Protein AF-A0A9W9MK79-F1 (afdb_monomer_lite)

Foldseek 3Di:
DVLVVVLVVLVVQLPDVLLDDVCVVPVVCVVPDCVVSVVSVVSVVVSVVSLLVVLLVVLVVQVVCVVVVNHPPDPLSVVVVCCVVVPDDPSRSSCVSSVCVVVVVVVVVVVVVVVVVVCVVCVVVVVVVCCVVVPPVVVVVPD

Secondary structure (DSSP, 8-state):
-HHHHHHHHHHHHHHSTTTS--TTT-GGGGGS-GGGGTTHHHHHHHHHHHHHHHHHHHHHHHHHHHHTT-----HHHHHHHHTTTS---HHHHHHHHHHHHHHHHHHHHHHHHHHHHHHHH-HHHHHHHHHHHS-TTTTTS--

pLDDT: mean 88.37, std 10.6, range [41.38, 97.25]

InterPro domains:
  IPR001128 Cytochrome P450 [PF00067] (22-130)
  IPR036396 Cytochrome P450 superfamily [G3DSA:1.10.630.10] (2-135)
  IPR036396 Cytochrome P450 superfamily [SSF48264] (25-128)
  IPR050364 Cytochrome P450 monooxygenase, fungi [PTHR46300] (2-132)

Sequence (143 aa):
MKNIFYLMDKWSFVQELGATPPVDSFALLHYVPQWLLGNWRNRAVEVGDLMQSLYQTVLDQVKERRQWGVPRDSFMDRILDTLKQTPLSENELRFLGGVLMEEGSDTSSSLILTIIQAITKYPEVQAKYAERVFHPNLLKRES

Radius of gyration: 23.25 Å; chains: 1; bounding box: 43×72×47 Å

Organism: NCBI:txid2972119

Structure (mmCIF, N/CA/C/O backbone):
data_AF-A0A9W9MK79-F1
#
_entry.id   AF-A0A9W9MK79-F1
#
loop_
_atom_site.group_PDB
_atom_site.id
_atom_site.type_symbol
_atom_site.label_atom_id
_atom_site.label_alt_id
_atom_site.label_comp_id
_atom_site.label_asym_id
_atom_site.label_entity_id
_atom_site.label_seq_id
_atom_site.pdbx_PDB_ins_code
_atom_site.Cartn_x
_atom_site.Cartn_y
_atom_site.Cartn_z
_atom_site.occupancy
_atom_site.B_iso_or_equiv
_atom_site.auth_seq_id
_atom_site.auth_comp_id
_atom_site.auth_asym_id
_atom_site.auth_atom_i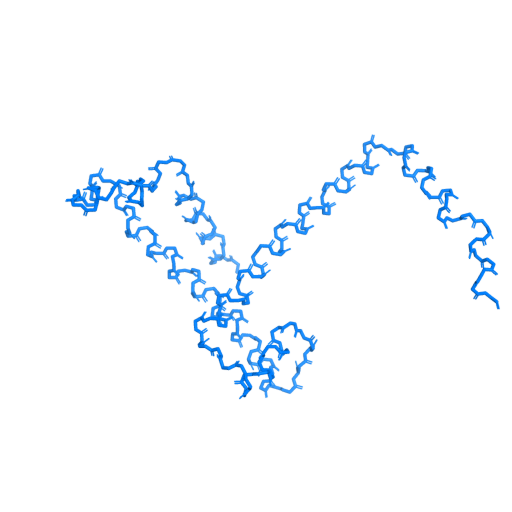d
_atom_site.pdbx_PDB_model_num
ATOM 1 N N . MET A 1 1 ? -13.459 4.901 -11.277 1.00 52.59 1 MET A N 1
ATOM 2 C CA . MET A 1 1 ? -12.211 4.938 -12.077 1.00 52.59 1 MET A CA 1
ATOM 3 C C . MET A 1 1 ? -11.591 6.331 -12.188 1.00 52.59 1 MET A C 1
ATOM 5 O O . MET A 1 1 ? -10.409 6.429 -11.904 1.00 52.59 1 MET A O 1
ATOM 9 N N . LYS A 1 2 ? -12.335 7.410 -12.505 1.00 62.53 2 LYS A N 1
ATOM 10 C CA . LYS A 1 2 ? -11.768 8.783 -12.581 1.00 62.53 2 LYS A CA 1
ATOM 11 C C . LYS A 1 2 ? -10.976 9.215 -11.329 1.00 62.53 2 LYS A C 1
ATOM 13 O O . LYS A 1 2 ? -9.913 9.800 -11.470 1.00 62.53 2 LYS A O 1
ATOM 18 N N . ASN A 1 3 ? -11.444 8.844 -10.132 1.00 74.12 3 ASN A N 1
ATOM 19 C CA . ASN A 1 3 ? -10.773 9.187 -8.870 1.00 74.12 3 ASN A CA 1
ATOM 20 C C . ASN A 1 3 ? -9.410 8.496 -8.677 1.00 74.12 3 ASN A C 1
ATOM 22 O O . ASN A 1 3 ? -8.524 9.093 -8.082 1.00 74.12 3 ASN A O 1
ATOM 26 N N . ILE A 1 4 ? -9.226 7.274 -9.197 1.00 80.62 4 ILE A N 1
ATOM 27 C CA . ILE A 1 4 ? -7.942 6.555 -9.102 1.00 80.62 4 ILE A CA 1
ATOM 28 C C . ILE A 1 4 ? -6.921 7.181 -10.051 1.00 80.62 4 ILE A C 1
ATOM 30 O O . ILE A 1 4 ? -5.800 7.435 -9.642 1.00 80.62 4 ILE A O 1
ATOM 34 N N . PHE A 1 5 ? -7.309 7.494 -11.292 1.00 84.94 5 PHE A N 1
ATOM 35 C CA . PHE A 1 5 ? -6.402 8.159 -12.233 1.00 84.94 5 PHE A CA 1
ATOM 36 C C . PHE A 1 5 ? -5.984 9.553 -11.752 1.00 84.94 5 PHE A C 1
ATOM 38 O O . PHE A 1 5 ? -4.819 9.907 -11.875 1.00 84.94 5 PHE A O 1
ATOM 45 N N . TYR A 1 6 ? -6.907 10.312 -11.151 1.00 88.69 6 TYR A N 1
ATOM 46 C CA . TYR A 1 6 ? -6.577 11.592 -10.520 1.00 88.69 6 TYR A CA 1
ATOM 47 C C . TYR A 1 6 ? -5.605 11.424 -9.344 1.00 88.69 6 TYR A C 1
ATOM 49 O O . TYR A 1 6 ? -4.632 12.166 -9.249 1.00 88.69 6 TYR A O 1
ATOM 57 N N . LEU A 1 7 ? -5.830 10.431 -8.474 1.00 88.44 7 LEU A N 1
ATOM 58 C CA . LEU A 1 7 ? -4.891 10.110 -7.398 1.00 88.44 7 LEU A CA 1
ATOM 59 C C . LEU A 1 7 ? -3.504 9.768 -7.956 1.00 88.44 7 LEU A C 1
ATOM 61 O O . LEU A 1 7 ? -2.520 10.312 -7.473 1.00 88.44 7 LEU A O 1
ATOM 65 N N . MET A 1 8 ? -3.431 8.912 -8.977 1.00 88.06 8 MET A N 1
ATOM 66 C CA . MET A 1 8 ? -2.168 8.473 -9.578 1.00 88.06 8 MET A CA 1
ATOM 67 C C . MET A 1 8 ? -1.383 9.633 -10.195 1.00 88.06 8 MET A C 1
ATOM 69 O O . MET A 1 8 ? -0.177 9.718 -9.996 1.00 88.06 8 MET A O 1
ATOM 73 N N . ASP A 1 9 ? -2.057 10.559 -10.879 1.00 89.62 9 ASP A N 1
ATOM 74 C CA . ASP A 1 9 ? -1.435 11.768 -11.436 1.00 89.62 9 ASP A CA 1
ATOM 75 C C . ASP A 1 9 ? -0.808 12.640 -10.332 1.00 89.62 9 ASP A C 1
ATOM 77 O O . ASP A 1 9 ? 0.364 13.019 -10.385 1.00 89.62 9 ASP A O 1
ATOM 81 N N . LYS A 1 10 ? -1.560 12.876 -9.253 1.00 90.69 10 LYS A N 1
ATOM 82 C CA . LYS A 1 10 ? -1.107 13.684 -8.112 1.00 90.69 10 LYS A CA 1
ATOM 83 C C . LYS A 1 10 ? -0.007 12.986 -7.309 1.00 90.69 10 LYS A C 1
ATOM 85 O O . LYS A 1 10 ? 0.925 13.646 -6.854 1.00 90.69 10 LYS A O 1
ATOM 90 N N . TRP A 1 11 ? -0.103 11.670 -7.146 1.00 88.31 11 TRP A N 1
ATOM 91 C CA . TRP A 1 11 ? 0.898 10.837 -6.482 1.00 88.31 11 TRP A CA 1
ATOM 92 C C . TRP A 1 11 ? 2.209 10.803 -7.262 1.00 88.31 11 TRP A C 1
ATOM 94 O O . TRP A 1 11 ? 3.261 11.049 -6.676 1.00 88.31 11 TRP A O 1
ATOM 104 N N . SER A 1 12 ? 2.140 10.609 -8.583 1.00 89.31 12 SER A N 1
ATOM 105 C CA . SER A 1 12 ? 3.297 10.682 -9.479 1.00 89.31 12 SER A CA 1
ATOM 106 C C . SER A 1 12 ? 4.026 12.010 -9.311 1.00 89.31 12 SER A C 1
ATOM 108 O O . SER A 1 12 ? 5.233 12.026 -9.091 1.00 89.31 12 SER A O 1
ATOM 110 N N . PHE A 1 13 ? 3.287 13.122 -9.312 1.00 87.12 13 PHE A N 1
ATOM 111 C CA . PHE A 1 13 ? 3.870 14.449 -9.138 1.00 87.12 13 PHE A CA 1
ATOM 112 C C . PHE A 1 13 ? 4.580 14.634 -7.786 1.00 87.12 13 PHE A C 1
ATOM 114 O O . PHE A 1 13 ? 5.587 15.329 -7.706 1.00 87.12 13 PHE A O 1
ATOM 121 N N . VAL A 1 14 ? 4.082 14.021 -6.707 1.00 89.06 14 VAL A N 1
ATOM 122 C CA . VAL A 1 14 ? 4.737 14.083 -5.386 1.00 89.06 14 VAL A CA 1
ATOM 123 C C . VAL A 1 14 ? 6.022 13.248 -5.342 1.00 89.06 14 VAL A C 1
ATOM 125 O O . VAL A 1 14 ? 6.939 13.616 -4.611 1.00 89.06 14 VAL A O 1
ATOM 128 N N . GLN A 1 15 ? 6.116 12.171 -6.126 1.00 87.31 15 GLN A N 1
ATOM 129 C CA . GLN A 1 15 ? 7.306 11.314 -6.193 1.00 87.31 15 GLN A CA 1
ATOM 130 C C . GLN A 1 15 ? 8.411 11.834 -7.122 1.00 87.31 15 GLN A C 1
ATOM 132 O O . GLN A 1 15 ? 9.527 11.310 -7.100 1.00 87.31 15 GLN A O 1
ATOM 137 N N . GLU A 1 16 ? 8.135 12.849 -7.942 1.00 88.50 16 GLU A N 1
ATOM 138 C CA . GLU A 1 16 ? 9.147 13.432 -8.819 1.00 88.50 16 GLU A CA 1
ATOM 139 C C . GLU A 1 16 ? 10.344 13.974 -8.025 1.00 88.50 16 GLU A C 1
ATOM 141 O O . GLU A 1 16 ? 10.219 14.575 -6.951 1.00 88.50 16 GLU A O 1
ATOM 146 N N . LEU A 1 17 ? 11.543 13.794 -8.585 1.00 82.75 17 LEU A N 1
ATOM 147 C CA . LEU A 1 17 ? 12.770 14.298 -7.979 1.00 82.75 17 LEU A CA 1
ATOM 148 C C . LEU A 1 17 ? 12.683 15.820 -7.797 1.00 82.75 17 LEU A C 1
ATOM 150 O O . LEU A 1 17 ? 12.524 16.572 -8.755 1.00 82.75 17 LEU A O 1
ATOM 154 N N . GLY A 1 18 ? 12.817 16.273 -6.550 1.00 83.06 18 GLY A N 1
ATOM 155 C CA . GLY A 1 18 ? 12.738 17.690 -6.190 1.00 83.06 18 GLY A CA 1
ATOM 156 C C . GLY A 1 18 ? 11.323 18.214 -5.916 1.00 83.06 18 GLY A C 1
ATOM 157 O O . GLY A 1 18 ? 11.194 19.354 -5.467 1.00 83.06 18 GLY A O 1
ATOM 158 N N . ALA A 1 19 ? 10.269 17.411 -6.105 1.00 84.12 19 ALA A N 1
ATOM 159 C CA . ALA A 1 19 ? 8.900 17.799 -5.753 1.00 84.12 19 ALA A CA 1
ATOM 160 C C . ALA A 1 19 ? 8.677 17.867 -4.233 1.00 84.12 19 ALA A C 1
ATOM 162 O O . ALA A 1 19 ? 7.909 18.711 -3.748 1.00 84.12 19 ALA A O 1
ATOM 163 N N . THR A 1 20 ? 9.377 17.018 -3.480 1.00 87.19 20 THR A N 1
ATOM 164 C CA . THR A 1 20 ? 9.454 17.059 -2.018 1.00 87.19 20 THR A CA 1
ATOM 165 C C . THR A 1 20 ? 10.870 17.434 -1.574 1.00 87.19 20 THR A C 1
ATOM 167 O O . THR A 1 20 ? 11.821 16.717 -1.897 1.00 87.19 20 THR A O 1
ATOM 170 N N . PRO A 1 21 ? 11.047 18.544 -0.837 1.00 88.88 21 PRO A N 1
ATOM 171 C CA . PRO A 1 21 ? 12.344 18.910 -0.281 1.00 88.88 21 PRO A CA 1
ATOM 172 C C . PRO A 1 21 ? 12.820 17.842 0.719 1.00 88.88 21 PRO A C 1
ATOM 174 O O . PRO A 1 21 ? 11.983 17.234 1.387 1.00 88.88 21 PRO A O 1
ATOM 177 N N . PRO A 1 22 ? 14.141 17.638 0.881 1.00 89.56 22 PRO A N 1
ATOM 178 C CA . PRO A 1 22 ? 14.714 16.611 1.757 1.00 89.56 22 PRO A CA 1
ATOM 179 C C . PRO A 1 22 ? 14.640 17.010 3.243 1.00 89.56 22 PRO A C 1
ATOM 181 O O . PRO A 1 22 ? 15.649 17.069 3.944 1.00 89.56 22 PRO A O 1
ATOM 184 N N . VAL A 1 23 ? 13.439 17.326 3.726 1.00 88.31 23 VAL A N 1
ATOM 185 C CA . VAL A 1 23 ? 13.171 17.806 5.090 1.00 88.31 23 VAL A CA 1
ATOM 186 C C . VAL A 1 23 ? 13.548 16.775 6.152 1.00 88.31 23 VAL A C 1
ATOM 188 O O . VAL A 1 23 ? 14.041 17.160 7.208 1.00 88.31 23 VAL A O 1
ATOM 191 N N . ASP A 1 24 ? 13.440 15.483 5.829 1.00 87.75 24 ASP A N 1
ATOM 192 C CA . ASP A 1 24 ? 13.821 14.385 6.726 1.00 87.75 24 ASP A CA 1
ATOM 193 C C . ASP A 1 24 ? 15.339 14.299 6.936 1.00 87.75 24 ASP A C 1
ATOM 195 O O . ASP A 1 24 ? 15.809 13.904 7.999 1.00 87.75 24 ASP A O 1
ATOM 199 N N . SER A 1 25 ? 16.127 14.690 5.928 1.00 92.31 25 SER A N 1
ATOM 200 C CA . SER A 1 25 ? 17.595 14.736 6.020 1.00 92.31 25 SER A CA 1
ATOM 201 C C . SER A 1 25 ? 18.107 16.083 6.535 1.00 92.31 25 SER A C 1
ATOM 203 O O . SER A 1 25 ? 19.165 16.151 7.156 1.00 92.31 25 SER A O 1
ATOM 205 N N . PHE A 1 26 ? 17.362 17.164 6.290 1.00 91.81 26 PHE A N 1
ATOM 206 C CA . PHE A 1 26 ? 17.749 18.530 6.632 1.00 91.81 26 PHE A CA 1
ATOM 207 C C . PHE A 1 26 ? 16.631 19.234 7.401 1.00 91.81 26 PHE A C 1
ATOM 209 O O . PHE A 1 26 ? 15.856 20.009 6.837 1.00 91.81 26 PHE A O 1
ATOM 216 N N . ALA A 1 27 ? 16.609 19.039 8.721 1.00 90.12 27 ALA A N 1
ATOM 217 C CA . ALA A 1 27 ? 15.569 19.581 9.599 1.00 90.12 27 ALA A CA 1
ATOM 218 C C . ALA A 1 27 ? 15.393 21.112 9.500 1.00 90.12 27 ALA A C 1
ATOM 220 O O . ALA A 1 27 ? 14.295 21.628 9.702 1.00 90.12 27 ALA A O 1
ATOM 221 N N . LEU A 1 28 ? 16.449 21.854 9.136 1.00 92.62 28 LEU A N 1
ATOM 222 C CA . LEU A 1 28 ? 16.381 23.308 8.936 1.00 92.62 28 LEU A CA 1
ATOM 223 C C . LEU A 1 28 ? 15.363 23.723 7.860 1.00 92.62 28 LEU A C 1
ATOM 225 O O . LEU A 1 28 ? 14.800 24.815 7.937 1.00 92.62 28 LEU A O 1
ATOM 229 N N . LEU A 1 29 ? 15.081 22.853 6.886 1.00 89.94 29 LEU A N 1
ATOM 230 C CA . LEU A 1 29 ? 14.106 23.117 5.828 1.00 89.94 29 LEU A CA 1
ATOM 231 C C . LEU A 1 29 ? 12.666 23.216 6.355 1.00 89.94 29 LEU A C 1
ATOM 233 O O . LEU A 1 29 ? 11.836 23.837 5.696 1.00 89.94 29 LEU A O 1
ATOM 237 N N . HIS A 1 30 ? 12.365 22.698 7.553 1.00 87.81 30 HIS A N 1
ATOM 238 C CA . HIS A 1 30 ? 11.052 22.880 8.184 1.00 87.81 30 HIS A CA 1
ATOM 239 C C . HIS A 1 30 ? 10.754 24.336 8.565 1.00 87.81 30 HIS A C 1
ATOM 241 O O . HIS A 1 30 ? 9.585 24.705 8.671 1.00 87.81 30 HIS A O 1
ATOM 247 N N . TYR A 1 31 ? 11.785 25.165 8.760 1.00 90.94 31 TYR A N 1
ATOM 248 C CA . TYR A 1 31 ? 11.622 26.586 9.080 1.00 90.94 31 TYR A CA 1
ATOM 249 C C . TYR A 1 31 ? 11.463 27.464 7.836 1.00 90.94 31 TYR A C 1
ATOM 251 O O . TYR A 1 31 ? 11.071 28.626 7.949 1.00 90.94 31 TYR A O 1
ATOM 259 N N . VAL A 1 32 ? 11.759 26.931 6.647 1.00 91.81 32 VAL A N 1
ATOM 260 C CA . VAL A 1 32 ? 11.599 27.666 5.394 1.00 91.81 32 VAL A CA 1
ATOM 261 C C . VAL A 1 32 ? 10.107 27.739 5.051 1.00 91.81 32 VAL A C 1
ATOM 263 O O . VAL A 1 32 ? 9.435 26.704 5.004 1.00 91.81 32 VAL A O 1
ATOM 266 N N . PRO A 1 33 ? 9.560 28.938 4.778 1.00 92.31 33 PRO A N 1
ATOM 267 C CA . PRO A 1 33 ? 8.172 29.083 4.362 1.00 92.31 33 PRO A CA 1
ATOM 268 C C . PRO A 1 33 ? 7.831 28.195 3.159 1.00 92.31 33 PRO A C 1
ATOM 270 O O . PRO A 1 33 ? 8.492 28.254 2.124 1.00 92.31 33 PRO A O 1
ATOM 273 N N . GLN A 1 34 ? 6.761 27.400 3.270 1.00 89.38 34 GLN A N 1
ATOM 274 C CA . GLN A 1 34 ? 6.440 26.356 2.285 1.00 89.38 34 GLN A CA 1
ATOM 275 C C . GLN A 1 34 ? 6.260 26.856 0.843 1.00 89.38 34 GLN A C 1
ATOM 277 O O . GLN A 1 34 ? 6.509 26.097 -0.091 1.00 89.38 34 GLN A O 1
ATOM 282 N N . TRP A 1 35 ? 5.875 28.120 0.642 1.00 90.19 35 TRP A N 1
ATOM 283 C CA . TRP A 1 35 ? 5.689 28.708 -0.687 1.00 90.19 35 TRP A CA 1
ATOM 284 C C . TRP A 1 35 ? 7.004 28.824 -1.474 1.00 90.19 35 TRP A C 1
ATOM 286 O O . TRP A 1 35 ? 6.980 28.737 -2.698 1.00 90.19 35 TRP A O 1
ATOM 296 N N . LEU A 1 36 ? 8.148 28.929 -0.785 1.00 90.62 36 LEU A N 1
ATOM 297 C CA . LEU A 1 36 ? 9.484 28.879 -1.395 1.00 90.62 36 LEU A CA 1
ATOM 298 C C . LEU A 1 36 ? 9.887 27.460 -1.814 1.00 90.62 36 LEU A C 1
ATOM 300 O O . LEU A 1 36 ? 10.751 27.287 -2.666 1.00 90.62 36 LEU A O 1
ATOM 304 N N . LEU A 1 37 ? 9.253 26.448 -1.225 1.00 90.44 37 LEU A N 1
ATOM 305 C CA . LEU A 1 37 ? 9.491 25.027 -1.483 1.00 90.44 37 LEU A CA 1
ATOM 306 C C . LEU A 1 37 ? 8.338 24.408 -2.288 1.00 90.44 37 LEU A C 1
ATOM 308 O O . LEU A 1 37 ? 8.016 23.228 -2.146 1.00 90.44 37 LEU A O 1
ATOM 312 N N . GLY A 1 38 ? 7.650 25.230 -3.084 1.00 87.88 38 GLY A N 1
ATOM 313 C CA . GLY A 1 38 ? 6.582 24.786 -3.974 1.00 87.88 38 GLY A CA 1
ATOM 314 C C . GLY A 1 38 ? 5.334 24.248 -3.269 1.00 87.88 38 GLY A C 1
ATOM 315 O O . GLY A 1 38 ? 4.587 23.501 -3.884 1.00 87.88 38 GLY A O 1
ATOM 316 N N . ASN A 1 39 ? 5.076 24.596 -2.005 1.00 91.50 39 ASN A N 1
ATOM 317 C CA . ASN A 1 39 ? 3.930 24.105 -1.222 1.00 91.50 39 ASN A CA 1
ATOM 318 C C . ASN A 1 39 ? 3.866 22.568 -1.117 1.00 91.50 39 ASN A C 1
ATOM 320 O O . ASN A 1 39 ? 2.782 21.979 -1.126 1.00 91.50 39 ASN A O 1
ATOM 324 N N . TRP A 1 40 ? 5.029 21.916 -1.002 1.00 90.38 40 TRP A N 1
ATOM 325 C CA . TRP A 1 40 ? 5.158 20.456 -0.914 1.00 90.38 40 TRP A CA 1
ATOM 326 C C . TRP A 1 40 ? 4.244 19.825 0.146 1.00 90.38 40 TRP A C 1
ATOM 328 O O . TRP A 1 40 ? 3.653 18.778 -0.102 1.00 90.38 40 TRP A O 1
ATOM 338 N N . ARG A 1 41 ? 4.077 20.485 1.301 1.00 90.81 41 ARG A N 1
ATOM 339 C CA . ARG A 1 41 ? 3.271 19.969 2.411 1.00 90.81 41 ARG A CA 1
ATOM 340 C C . ARG A 1 41 ? 1.796 19.875 2.039 1.00 90.81 41 ARG A C 1
ATOM 342 O O . ARG A 1 41 ? 1.182 18.848 2.297 1.00 90.81 41 ARG A O 1
ATOM 349 N N . ASN A 1 42 ? 1.242 20.910 1.405 1.00 92.38 42 ASN A N 1
ATOM 350 C CA . ASN A 1 42 ? -0.152 20.900 0.957 1.00 92.38 42 ASN A CA 1
ATOM 351 C C . ASN A 1 42 ? -0.399 19.773 -0.052 1.00 92.38 42 ASN A C 1
ATOM 353 O O . ASN A 1 42 ? -1.410 19.087 0.041 1.00 92.38 42 ASN A O 1
ATOM 357 N N . ARG A 1 43 ? 0.546 19.548 -0.974 1.00 91.38 43 ARG A N 1
ATOM 358 C CA . ARG A 1 43 ? 0.460 18.445 -1.942 1.00 91.38 43 ARG A CA 1
ATOM 359 C C . ARG A 1 43 ? 0.524 17.079 -1.265 1.00 91.38 43 ARG A C 1
ATOM 361 O O . ARG A 1 43 ? -0.281 16.215 -1.585 1.00 91.38 43 ARG A O 1
ATOM 368 N N . ALA A 1 44 ? 1.443 16.899 -0.317 1.00 91.56 44 ALA A N 1
ATOM 369 C CA . ALA A 1 44 ? 1.569 15.655 0.436 1.00 91.56 44 ALA A CA 1
ATOM 370 C C . ALA A 1 44 ? 0.291 15.338 1.234 1.00 91.56 44 ALA A C 1
ATOM 372 O O . ALA A 1 44 ? -0.171 14.201 1.220 1.00 91.56 44 ALA A O 1
ATOM 373 N N . VAL A 1 45 ? -0.310 16.348 1.877 1.00 93.19 45 VAL A N 1
ATOM 374 C CA . VAL A 1 45 ? -1.590 16.199 2.590 1.00 93.19 45 VAL A CA 1
ATOM 375 C C . VAL A 1 45 ? -2.723 15.860 1.622 1.00 93.19 45 VAL A C 1
ATOM 377 O O . VAL A 1 45 ? -3.4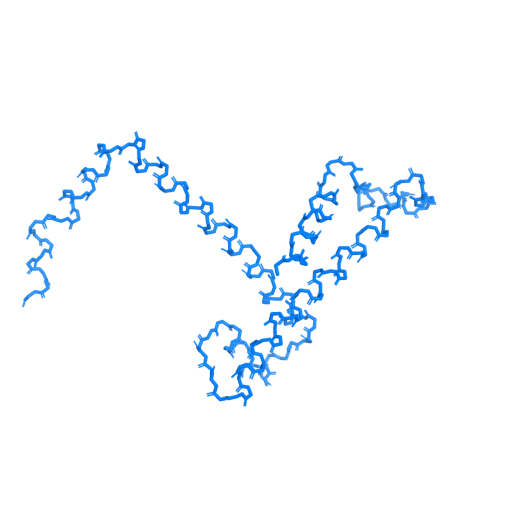42 14.900 1.864 1.00 93.19 45 VAL A O 1
ATOM 380 N N . GLU A 1 46 ? -2.839 16.577 0.498 1.00 93.25 46 GLU A N 1
ATOM 381 C CA . GLU A 1 46 ? -3.868 16.308 -0.515 1.00 93.25 46 GLU A CA 1
ATOM 382 C C . GLU A 1 46 ? -3.798 14.860 -1.017 1.00 93.25 46 GLU A C 1
ATOM 384 O O . GLU A 1 46 ? -4.819 14.176 -1.081 1.00 93.25 46 GLU A O 1
ATOM 389 N N . VAL A 1 47 ? -2.599 14.366 -1.343 1.00 92.94 47 VAL A N 1
ATOM 390 C CA . VAL A 1 47 ? -2.450 12.978 -1.792 1.00 92.94 47 VAL A CA 1
ATOM 391 C C . VAL A 1 47 ? -2.747 11.991 -0.664 1.00 92.94 47 VAL A C 1
ATOM 393 O O . VAL A 1 47 ? -3.447 11.006 -0.895 1.00 92.94 47 VAL A O 1
ATOM 396 N N . GLY A 1 48 ? -2.310 12.276 0.564 1.00 91.81 48 GLY A N 1
ATOM 397 C CA . GLY A 1 48 ? -2.644 11.459 1.732 1.00 91.81 48 GLY A CA 1
ATOM 398 C C . GLY A 1 48 ? -4.153 11.335 1.969 1.00 91.81 48 GLY A C 1
ATOM 399 O O . GLY A 1 48 ? -4.639 10.248 2.288 1.00 91.81 48 GLY A O 1
ATOM 400 N N . ASP A 1 49 ? -4.913 12.412 1.773 1.00 92.94 49 ASP A N 1
ATOM 401 C CA . ASP A 1 49 ? -6.374 12.410 1.903 1.00 92.94 49 ASP A CA 1
ATOM 402 C C . ASP A 1 49 ? -7.043 11.602 0.780 1.00 92.94 49 ASP A C 1
ATOM 404 O O . ASP A 1 49 ? -7.964 10.815 1.027 1.00 92.94 49 ASP A O 1
ATOM 408 N N . LEU A 1 50 ? -6.550 11.737 -0.456 1.00 91.75 50 LEU A N 1
ATOM 409 C CA . LEU A 1 50 ? -7.023 10.955 -1.601 1.00 91.75 50 LEU A CA 1
ATOM 410 C C . LEU A 1 50 ? -6.763 9.451 -1.410 1.00 91.75 50 LEU A C 1
ATOM 412 O O . LEU A 1 50 ? -7.665 8.647 -1.661 1.00 91.75 50 LEU A O 1
ATOM 416 N N . MET A 1 51 ? -5.574 9.067 -0.931 1.00 91.25 51 MET A N 1
ATOM 417 C CA . MET A 1 51 ? -5.227 7.670 -0.636 1.00 91.25 51 MET A CA 1
ATOM 418 C C . MET A 1 51 ? -6.120 7.096 0.463 1.00 91.25 51 MET A C 1
ATOM 420 O O . MET A 1 51 ? -6.715 6.035 0.284 1.00 91.25 51 MET A O 1
ATOM 424 N N . GLN A 1 52 ? -6.292 7.816 1.576 1.00 92.12 52 GLN A N 1
ATOM 425 C CA . GLN A 1 52 ? -7.166 7.380 2.669 1.00 92.12 52 GLN A CA 1
ATOM 426 C C . GLN A 1 52 ? -8.616 7.186 2.211 1.00 92.12 52 GLN A C 1
ATOM 428 O O . GLN A 1 52 ? -9.251 6.201 2.587 1.00 92.12 52 GLN A O 1
ATOM 433 N N . SER A 1 53 ? -9.132 8.090 1.375 1.00 92.12 53 SER A N 1
ATOM 434 C CA . SER A 1 53 ? -10.476 7.990 0.797 1.00 92.12 53 SER A CA 1
ATOM 435 C C . SER A 1 53 ? -10.630 6.759 -0.105 1.00 92.12 53 SER A C 1
ATOM 437 O O . SER A 1 53 ? -11.617 6.019 -0.008 1.00 92.12 53 SER A O 1
ATOM 439 N N . LEU A 1 54 ? -9.624 6.482 -0.942 1.00 90.94 54 LEU A N 1
ATOM 440 C CA . LEU A 1 54 ? -9.598 5.287 -1.782 1.00 90.94 54 LEU A CA 1
ATOM 441 C C . LEU A 1 54 ? -9.578 4.011 -0.932 1.00 90.94 54 LEU A C 1
ATOM 443 O O . LEU A 1 54 ? -10.399 3.117 -1.140 1.00 90.94 54 LEU A O 1
ATOM 447 N N . TYR A 1 55 ? -8.678 3.936 0.045 1.00 93.50 55 TYR A N 1
ATOM 448 C CA . TYR A 1 55 ? -8.531 2.773 0.918 1.00 93.50 55 TYR A CA 1
ATOM 449 C C . TYR A 1 55 ? -9.782 2.519 1.753 1.00 93.50 55 TYR A C 1
ATOM 451 O O . TYR A 1 55 ? -10.207 1.373 1.900 1.00 93.50 55 TYR A O 1
ATOM 459 N N . GLN A 1 56 ? -10.417 3.586 2.239 1.00 94.69 56 GLN A N 1
ATOM 460 C CA . GLN A 1 56 ? -11.698 3.489 2.924 1.00 94.69 56 GLN A CA 1
ATOM 461 C C . GLN A 1 56 ? -12.773 2.902 2.012 1.00 94.69 56 GLN A C 1
ATOM 463 O O . GLN A 1 56 ? -13.457 1.966 2.411 1.00 94.69 56 GLN A O 1
ATOM 468 N N . THR A 1 57 ? -12.874 3.382 0.772 1.00 92.19 57 THR A N 1
ATOM 469 C CA . THR A 1 57 ? -13.853 2.870 -0.199 1.00 92.19 57 THR A CA 1
ATOM 470 C C . THR A 1 57 ? -13.694 1.361 -0.423 1.00 92.19 57 THR A C 1
ATOM 472 O O . THR A 1 57 ? -14.683 0.633 -0.487 1.00 92.19 57 THR A O 1
ATOM 475 N N . VAL A 1 58 ? -12.456 0.868 -0.524 1.00 91.31 58 VAL A N 1
ATOM 476 C CA . VAL A 1 58 ? -12.171 -0.563 -0.727 1.00 91.31 58 VAL A CA 1
ATOM 477 C C . VAL A 1 58 ? -12.497 -1.384 0.523 1.00 91.31 58 VAL A C 1
ATOM 479 O O . VAL A 1 58 ? -13.113 -2.448 0.422 1.00 91.31 58 VAL A O 1
ATOM 482 N N . LEU A 1 59 ? -12.127 -0.895 1.709 1.00 95.31 59 LEU A N 1
ATOM 483 C CA . LEU A 1 59 ? -12.453 -1.554 2.973 1.00 95.31 59 LEU A CA 1
ATOM 484 C C . LEU A 1 59 ? -13.969 -1.620 3.201 1.00 95.31 59 LEU A C 1
ATOM 486 O O . LEU A 1 59 ? -14.481 -2.654 3.634 1.00 95.31 59 LEU A O 1
ATOM 490 N N . ASP A 1 60 ? -14.692 -0.550 2.878 1.00 95.69 60 ASP A N 1
ATOM 491 C CA . ASP A 1 60 ? -16.144 -0.484 3.018 1.00 95.69 60 ASP A CA 1
ATOM 492 C C . ASP A 1 60 ? -16.845 -1.480 2.103 1.00 95.69 60 ASP A C 1
ATOM 494 O O . ASP A 1 60 ? -17.743 -2.176 2.563 1.00 95.69 60 ASP A O 1
ATOM 498 N N . GLN A 1 61 ? -16.378 -1.663 0.865 1.00 93.44 61 GLN A N 1
ATOM 499 C CA . GLN A 1 61 ? -16.904 -2.710 -0.019 1.00 93.44 61 GLN A CA 1
ATOM 500 C C . GLN A 1 61 ? -16.742 -4.112 0.580 1.00 93.44 61 GLN A C 1
ATOM 502 O O . GLN A 1 61 ? -17.618 -4.965 0.426 1.00 93.44 61 GLN A O 1
ATOM 507 N N . VAL A 1 62 ? -15.630 -4.377 1.275 1.00 95.19 62 VAL A N 1
ATOM 508 C CA . VAL A 1 62 ? -15.434 -5.643 1.993 1.00 95.19 62 VAL A CA 1
ATOM 509 C C . VAL A 1 62 ? -16.411 -5.750 3.162 1.00 95.19 62 VAL A C 1
ATOM 511 O O . VAL A 1 62 ? -17.093 -6.767 3.282 1.00 95.19 62 VAL A O 1
ATOM 514 N N . LYS A 1 63 ? -16.517 -4.714 4.002 1.00 95.12 63 LYS A N 1
ATOM 515 C CA . LYS A 1 63 ? -17.429 -4.692 5.156 1.00 95.12 63 LYS A CA 1
ATOM 516 C C . LYS A 1 63 ? -18.890 -4.854 4.728 1.00 95.12 63 LYS A C 1
ATOM 518 O O . LYS A 1 63 ? -19.582 -5.703 5.282 1.00 95.12 63 LYS A O 1
ATOM 523 N N . GLU A 1 64 ? -19.334 -4.100 3.728 1.00 96.19 64 GLU A N 1
ATOM 524 C CA . GLU A 1 64 ? -20.681 -4.162 3.160 1.00 96.19 64 GLU A CA 1
ATOM 525 C C . GLU A 1 64 ? -20.963 -5.565 2.627 1.00 96.19 64 GLU A C 1
ATOM 527 O O . GLU A 1 64 ? -21.888 -6.229 3.086 1.00 96.19 64 GLU A O 1
ATOM 532 N N . ARG A 1 65 ? -20.102 -6.099 1.757 1.00 95.12 65 ARG A N 1
ATOM 533 C CA . ARG A 1 65 ? -20.252 -7.465 1.238 1.00 95.12 65 ARG A CA 1
ATOM 534 C C . ARG A 1 65 ? -20.397 -8.510 2.356 1.00 95.12 65 ARG A C 1
ATOM 536 O O . ARG A 1 65 ? -21.180 -9.451 2.219 1.00 95.12 65 ARG A O 1
ATOM 543 N N . ARG A 1 66 ? -19.657 -8.365 3.461 1.00 95.12 66 ARG A N 1
ATOM 544 C CA . ARG A 1 66 ? -19.771 -9.257 4.629 1.00 95.12 66 ARG A CA 1
ATOM 545 C C . ARG A 1 66 ? -21.092 -9.082 5.375 1.00 95.12 66 ARG A C 1
ATOM 547 O O . ARG A 1 66 ? -21.679 -10.084 5.768 1.00 95.12 66 ARG A O 1
ATOM 554 N N . GLN A 1 67 ? -21.575 -7.850 5.543 1.00 94.94 67 GLN A N 1
ATOM 555 C CA . GLN A 1 67 ? -22.878 -7.571 6.164 1.00 94.94 67 GLN A CA 1
ATOM 556 C C . GLN A 1 67 ? -24.034 -8.220 5.395 1.00 94.94 67 GLN A C 1
ATOM 558 O O . GLN A 1 67 ? -24.997 -8.675 6.003 1.00 94.94 67 GLN A O 1
ATOM 563 N N . TRP A 1 68 ? -23.908 -8.336 4.073 1.00 95.12 68 TRP A N 1
ATOM 564 C CA . TRP A 1 68 ? -24.877 -9.017 3.211 1.00 95.12 68 TRP A CA 1
ATOM 565 C C . TRP A 1 68 ? -24.763 -10.553 3.252 1.00 95.12 68 TRP A C 1
ATOM 567 O O . TRP A 1 68 ? -25.456 -11.244 2.510 1.00 95.12 68 TRP A O 1
ATOM 577 N N . GLY A 1 69 ? -23.889 -11.109 4.099 1.00 92.75 69 GLY A N 1
ATOM 578 C CA . GLY A 1 69 ? -23.716 -12.553 4.252 1.00 92.75 69 GLY A CA 1
ATOM 579 C C . GLY A 1 69 ? -22.915 -13.216 3.130 1.00 92.75 69 GLY A C 1
ATOM 580 O O . GLY A 1 69 ? -23.034 -14.424 2.944 1.00 92.75 69 GLY A O 1
ATOM 581 N N . VAL A 1 70 ? -22.089 -12.460 2.390 1.00 92.00 70 VAL A N 1
ATOM 582 C CA . VAL A 1 70 ? -21.280 -12.976 1.265 1.00 92.00 70 VAL A CA 1
ATOM 583 C C . VAL A 1 70 ? -19.766 -12.891 1.557 1.00 92.00 70 VAL A C 1
ATOM 585 O O . VAL A 1 70 ? -19.020 -12.216 0.833 1.00 92.00 70 VAL A O 1
ATOM 588 N N . PRO A 1 71 ? -19.243 -13.539 2.618 1.00 87.38 71 PRO A N 1
ATOM 589 C CA . PRO A 1 71 ? -17.798 -13.643 2.810 1.00 87.38 71 PRO A CA 1
ATOM 590 C C . PRO A 1 71 ? -17.172 -14.435 1.648 1.00 87.38 71 PRO A C 1
ATOM 592 O O . PRO A 1 71 ? -17.779 -15.361 1.116 1.00 87.38 71 PRO A O 1
ATOM 595 N N . ARG A 1 72 ? -15.962 -14.058 1.223 1.00 91.88 72 ARG A N 1
ATOM 596 C CA . ARG A 1 72 ? -15.254 -14.666 0.081 1.00 91.88 72 ARG A CA 1
ATOM 597 C C . ARG A 1 72 ? -13.960 -15.354 0.505 1.00 91.88 72 ARG A C 1
ATOM 599 O O . ARG A 1 72 ? -13.139 -15.670 -0.346 1.00 91.88 72 ARG A O 1
ATOM 606 N N . ASP A 1 73 ? -13.764 -15.527 1.811 1.00 93.56 73 ASP A N 1
ATOM 607 C CA . ASP A 1 73 ? -12.519 -16.033 2.394 1.00 93.56 73 ASP A CA 1
ATOM 608 C C . ASP A 1 73 ? -11.271 -15.265 1.895 1.00 93.56 73 ASP A C 1
ATOM 610 O O . ASP A 1 73 ? -10.174 -15.805 1.719 1.00 93.56 73 ASP A O 1
ATOM 614 N N . SER A 1 74 ? -11.454 -13.968 1.620 1.00 94.25 74 SER A N 1
ATOM 615 C CA . SER A 1 74 ? -10.375 -13.079 1.191 1.00 94.25 74 SER A CA 1
ATOM 616 C C . SER A 1 74 ? -9.426 -12.764 2.348 1.00 94.25 74 SER A C 1
ATOM 618 O O . SER A 1 74 ? -9.780 -12.923 3.515 1.00 94.25 74 SER A O 1
ATOM 620 N N . PHE A 1 75 ? -8.228 -12.263 2.034 1.00 94.19 75 PHE A N 1
ATOM 621 C CA . PHE A 1 75 ? -7.271 -11.810 3.049 1.00 94.19 75 PHE A CA 1
ATOM 622 C C . PHE A 1 75 ? -7.923 -10.864 4.071 1.00 94.19 75 PHE A C 1
ATOM 624 O O . PHE A 1 75 ? -7.847 -11.104 5.273 1.00 94.19 75 PHE A O 1
ATOM 631 N N . MET A 1 76 ? -8.653 -9.851 3.590 1.00 95.62 76 MET A N 1
ATOM 632 C CA . MET A 1 76 ? -9.343 -8.907 4.468 1.00 95.62 76 MET A CA 1
ATOM 633 C C . MET A 1 76 ? -10.500 -9.543 5.244 1.00 95.62 76 MET A C 1
ATOM 635 O O . MET A 1 76 ? -10.724 -9.148 6.383 1.00 95.62 76 MET A O 1
ATOM 639 N N . ASP A 1 77 ? -11.212 -10.536 4.692 1.00 95.62 77 ASP A N 1
ATOM 640 C CA . ASP A 1 77 ? -12.230 -11.263 5.468 1.00 95.62 77 ASP A CA 1
ATOM 641 C C . ASP A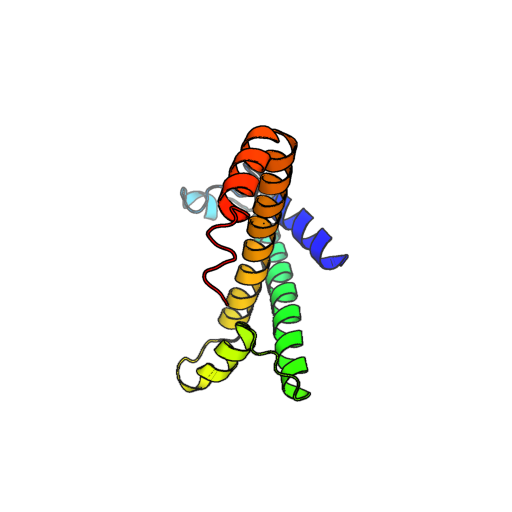 1 77 ? -11.583 -11.941 6.690 1.00 95.62 77 ASP A C 1
ATOM 643 O O . ASP A 1 77 ? -12.063 -11.754 7.807 1.00 95.62 77 ASP A O 1
ATOM 647 N N . ARG A 1 78 ? -10.444 -12.625 6.493 1.00 95.12 78 ARG A N 1
ATOM 648 C CA . ARG A 1 78 ? -9.702 -13.296 7.574 1.00 95.12 78 ARG A CA 1
ATOM 649 C C . ARG A 1 78 ? -9.179 -12.310 8.617 1.00 95.12 78 ARG A C 1
ATOM 651 O O . ARG A 1 78 ? -9.307 -12.572 9.806 1.00 95.12 78 ARG A O 1
ATOM 658 N N . ILE A 1 79 ? -8.624 -11.170 8.196 1.00 95.69 79 ILE A N 1
ATOM 659 C CA . ILE A 1 79 ? -8.169 -10.119 9.125 1.00 95.69 79 ILE A CA 1
ATOM 660 C C . ILE A 1 79 ? -9.336 -9.576 9.954 1.00 95.69 79 ILE A C 1
ATOM 662 O O . ILE A 1 79 ? -9.211 -9.376 11.158 1.00 95.69 79 ILE A O 1
ATOM 666 N N . LEU A 1 80 ? -10.497 -9.353 9.336 1.00 95.38 80 LEU A N 1
ATOM 667 C CA . LEU A 1 80 ? -11.659 -8.858 10.066 1.00 95.38 80 LEU A CA 1
ATOM 668 C C . LEU A 1 80 ? -12.215 -9.891 11.066 1.00 95.38 80 LEU A C 1
ATOM 670 O O . LEU A 1 80 ? -12.856 -9.495 12.040 1.00 95.38 80 LEU A O 1
ATOM 674 N N . ASP A 1 81 ? -11.972 -11.187 10.855 1.00 94.62 81 ASP A N 1
ATOM 675 C CA . ASP A 1 81 ? -12.331 -12.251 11.801 1.00 94.62 81 ASP A CA 1
ATOM 676 C C . ASP A 1 81 ? -11.408 -12.307 13.027 1.00 94.62 81 ASP A C 1
ATOM 678 O O . ASP A 1 81 ? -11.854 -12.704 14.107 1.00 94.62 81 ASP A O 1
ATOM 68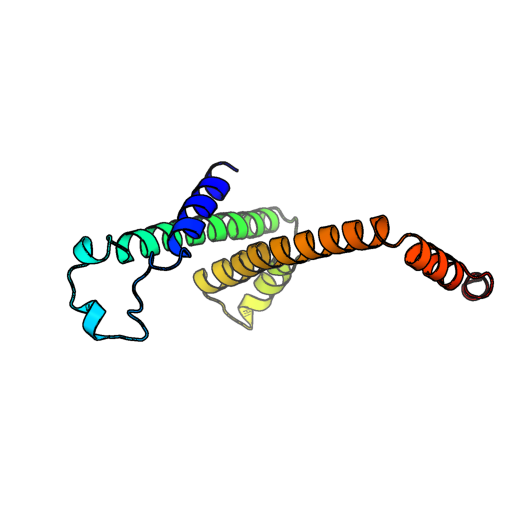2 N N . THR A 1 82 ? -10.153 -11.859 12.905 1.00 95.19 82 THR A N 1
ATOM 683 C CA . THR A 1 82 ? -9.179 -11.861 14.011 1.00 95.19 82 THR A CA 1
ATOM 684 C C . THR A 1 82 ? -9.225 -10.611 14.887 1.00 95.19 82 THR A C 1
ATOM 686 O O . THR A 1 82 ? -8.547 -10.566 15.913 1.00 95.19 82 THR A O 1
ATOM 689 N N . LEU A 1 83 ? -10.054 -9.611 14.559 1.00 94.38 83 LEU A N 1
ATOM 690 C CA . LEU A 1 83 ? -10.103 -8.331 15.285 1.00 94.38 83 LEU A CA 1
ATOM 691 C C . LEU A 1 83 ? -10.412 -8.455 16.783 1.00 94.38 83 LEU A C 1
ATOM 693 O O . LEU A 1 83 ? -10.071 -7.560 17.552 1.00 94.38 83 LEU A O 1
ATOM 697 N N . LYS A 1 84 ? -11.038 -9.556 17.217 1.00 92.19 84 LYS A N 1
ATOM 698 C CA . LYS A 1 84 ? -11.273 -9.826 18.645 1.00 92.19 84 LYS A CA 1
ATOM 699 C C . LYS A 1 84 ? -9.988 -10.172 19.400 1.00 92.19 84 LYS A C 1
ATOM 701 O O . LYS A 1 84 ? -9.898 -9.874 20.585 1.00 92.19 84 LYS A O 1
ATOM 706 N N . GLN A 1 85 ? -9.033 -10.831 18.746 1.00 94.75 85 GLN A N 1
ATOM 707 C CA . GLN A 1 85 ? -7.757 -11.239 19.341 1.00 94.75 85 GLN A CA 1
ATOM 708 C C . GLN A 1 85 ? -6.637 -10.244 19.029 1.00 94.75 85 GLN A C 1
ATOM 710 O O . GLN A 1 85 ? -5.763 -10.015 19.861 1.00 94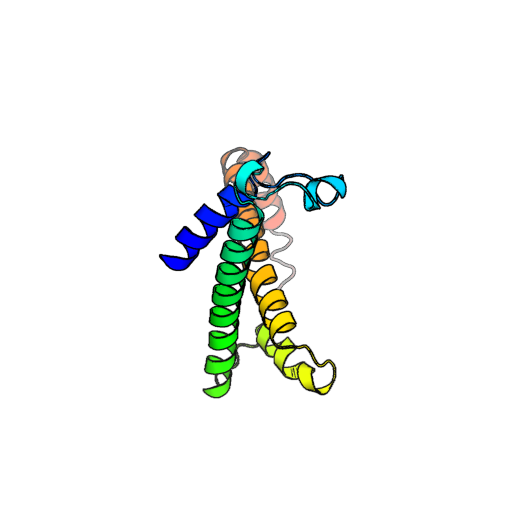.75 85 GLN A O 1
ATOM 715 N N . THR A 1 86 ? -6.666 -9.649 17.839 1.00 92.81 86 THR A N 1
ATOM 716 C CA . THR A 1 86 ? -5.672 -8.693 17.353 1.00 92.81 86 THR A CA 1
ATOM 717 C C . THR A 1 86 ? -6.400 -7.438 16.882 1.00 92.81 86 THR A C 1
ATOM 719 O O . THR A 1 86 ? -6.718 -7.315 15.699 1.00 92.81 86 THR A O 1
ATOM 722 N N . PRO A 1 87 ? -6.737 -6.525 17.808 1.00 93.06 87 PRO A N 1
ATOM 723 C CA . PRO A 1 87 ? -7.451 -5.312 17.457 1.00 93.06 87 PRO A CA 1
ATOM 724 C C . PRO A 1 87 ? -6.559 -4.419 16.594 1.00 93.06 87 PRO A C 1
ATOM 726 O O . PRO A 1 87 ? -5.453 -4.062 16.992 1.00 93.06 87 PRO A O 1
ATOM 729 N N . LEU A 1 88 ? -7.071 -4.054 15.424 1.00 95.25 88 LEU A N 1
ATOM 730 C CA . LEU A 1 88 ? -6.497 -3.038 14.551 1.00 95.25 88 LEU A CA 1
ATOM 731 C C . LEU A 1 88 ? -7.440 -1.840 14.519 1.00 95.25 88 LEU A C 1
ATOM 733 O O . LEU A 1 88 ? -8.665 -1.997 14.467 1.00 95.25 88 LEU A O 1
ATOM 737 N N . SER A 1 89 ? -6.872 -0.640 14.539 1.00 95.56 89 SER A N 1
ATOM 738 C CA . SER A 1 89 ? -7.618 0.584 14.286 1.00 95.56 89 SER A CA 1
ATOM 739 C C . SER A 1 89 ? -8.151 0.608 12.855 1.00 95.56 89 SER A C 1
ATOM 741 O O . SER A 1 89 ? -7.666 -0.075 11.951 1.00 95.56 89 SER A O 1
ATOM 743 N N . GLU A 1 90 ? -9.157 1.444 12.621 1.00 93.81 90 GLU A N 1
ATOM 744 C CA . GLU A 1 90 ? -9.734 1.574 11.288 1.00 93.81 90 GLU A CA 1
ATOM 745 C C . GLU A 1 90 ? -8.727 2.119 10.264 1.00 93.81 90 GLU A C 1
ATOM 747 O O . GLU A 1 90 ? -8.713 1.665 9.122 1.00 93.81 90 GLU A O 1
ATOM 752 N N . ASN A 1 91 ? -7.823 3.011 10.682 1.00 93.50 91 ASN A N 1
ATOM 753 C CA . ASN A 1 91 ? -6.744 3.491 9.820 1.00 93.50 91 ASN A CA 1
ATOM 754 C C . ASN A 1 91 ? -5.750 2.379 9.469 1.00 93.50 91 ASN A C 1
ATOM 756 O O . ASN A 1 91 ? -5.388 2.252 8.303 1.00 93.50 91 ASN A O 1
ATOM 760 N N . GLU A 1 92 ? -5.356 1.537 10.425 1.00 95.19 92 GLU A N 1
ATOM 761 C CA . GLU A 1 92 ? -4.479 0.392 10.143 1.00 95.19 92 GLU A CA 1
ATOM 762 C C . GLU A 1 92 ? -5.135 -0.593 9.172 1.00 95.19 92 GLU A C 1
ATOM 764 O O . GLU A 1 92 ? -4.482 -1.055 8.243 1.00 95.19 92 GLU A O 1
ATOM 769 N N . LEU A 1 93 ? -6.437 -0.860 9.317 1.00 96.12 93 LEU A N 1
ATOM 770 C CA . LEU A 1 93 ? -7.182 -1.717 8.389 1.00 96.12 93 LEU A CA 1
ATOM 771 C C . LEU A 1 93 ? -7.245 -1.141 6.971 1.00 96.12 93 LEU A C 1
ATOM 773 O O . LEU A 1 93 ? -7.064 -1.883 6.003 1.00 96.12 93 LEU A O 1
ATOM 777 N N . ARG A 1 94 ? -7.497 0.169 6.846 1.00 94.62 94 ARG A N 1
ATOM 778 C CA . ARG A 1 94 ? -7.488 0.880 5.558 1.00 94.62 94 ARG A CA 1
ATOM 779 C C . ARG A 1 94 ? -6.127 0.749 4.891 1.00 94.62 94 ARG A C 1
ATOM 781 O O . ARG A 1 94 ? -6.058 0.319 3.746 1.00 94.62 94 ARG A O 1
ATOM 788 N N . PHE A 1 95 ? -5.059 1.087 5.610 1.00 93.56 95 PHE A N 1
ATOM 789 C CA . PHE A 1 95 ? -3.700 1.035 5.077 1.00 93.56 95 PHE A CA 1
ATOM 790 C C . PHE A 1 95 ? -3.277 -0.389 4.722 1.00 93.56 95 PHE A C 1
ATOM 792 O O . PHE A 1 95 ? -2.757 -0.602 3.633 1.00 93.56 95 PHE A O 1
ATOM 799 N N . LEU A 1 96 ? -3.555 -1.371 5.581 1.00 94.62 96 LEU A N 1
ATOM 800 C CA . LEU A 1 96 ? -3.205 -2.768 5.338 1.00 94.62 96 LEU A CA 1
ATOM 801 C C . LEU A 1 96 ? -3.843 -3.300 4.049 1.00 94.62 96 LEU A C 1
ATOM 803 O O . LEU A 1 96 ? -3.156 -3.883 3.214 1.00 94.62 96 LEU A O 1
ATOM 807 N N . GLY A 1 97 ? -5.152 -3.098 3.876 1.00 93.38 97 GLY A N 1
ATOM 808 C CA . GLY A 1 97 ? -5.856 -3.543 2.673 1.00 93.38 97 GLY A CA 1
ATOM 809 C C . GLY A 1 97 ? -5.489 -2.726 1.433 1.00 93.38 97 GLY A C 1
ATOM 810 O O . GLY A 1 97 ? -5.330 -3.287 0.351 1.00 93.38 97 GLY A O 1
ATOM 811 N N . GLY A 1 98 ? -5.343 -1.411 1.598 1.00 91.50 98 GLY A N 1
ATOM 812 C CA . GLY A 1 98 ? -5.034 -0.467 0.530 1.00 91.50 98 GLY A CA 1
ATOM 813 C C . GLY A 1 98 ? -3.657 -0.683 -0.086 1.00 91.50 98 GLY A C 1
ATOM 814 O O . GLY A 1 98 ? -3.561 -0.884 -1.294 1.00 91.50 98 GLY A O 1
ATOM 815 N N . VAL A 1 99 ? -2.613 -0.724 0.747 1.00 90.88 99 VAL A N 1
ATOM 816 C CA . VAL A 1 99 ? -1.226 -0.938 0.303 1.00 90.88 99 VAL A CA 1
ATOM 817 C C . VAL A 1 99 ? -1.073 -2.309 -0.347 1.00 90.88 99 VAL A C 1
ATOM 819 O O . VAL A 1 99 ? -0.508 -2.411 -1.431 1.00 90.88 99 VAL A O 1
ATOM 822 N N . LEU A 1 100 ? -1.646 -3.360 0.255 1.00 92.75 100 LEU A N 1
ATOM 823 C CA . LEU A 1 100 ? -1.597 -4.703 -0.326 1.00 92.75 100 LEU A CA 1
ATOM 824 C C . LEU A 1 100 ? -2.244 -4.751 -1.719 1.00 92.75 100 LEU A C 1
ATOM 826 O O . LEU A 1 100 ? -1.735 -5.424 -2.614 1.00 92.75 100 LEU A O 1
ATOM 830 N N . MET A 1 101 ? -3.368 -4.054 -1.903 1.00 90.56 101 MET A N 1
ATOM 831 C CA . MET A 1 101 ? -4.042 -3.959 -3.197 1.00 90.56 101 MET A CA 1
ATOM 832 C C . MET A 1 101 ? -3.198 -3.187 -4.218 1.00 90.56 101 MET A C 1
ATOM 834 O O . MET A 1 101 ? -3.075 -3.641 -5.354 1.00 90.56 101 MET A O 1
ATOM 838 N N . GLU A 1 102 ? -2.644 -2.035 -3.835 1.00 87.00 102 GLU A N 1
ATOM 839 C CA . GLU A 1 102 ? -1.861 -1.169 -4.722 1.00 87.00 102 GLU A CA 1
ATOM 840 C C . GLU A 1 102 ? -0.567 -1.857 -5.176 1.00 87.00 102 GLU A C 1
ATOM 842 O O . GLU A 1 102 ? -0.383 -2.117 -6.368 1.00 87.00 102 GLU A O 1
ATOM 847 N N . GLU A 1 103 ? 0.287 -2.247 -4.229 1.00 88.75 103 GLU A N 1
ATOM 848 C CA . GLU A 1 103 ? 1.596 -2.841 -4.519 1.00 88.75 103 GLU A CA 1
ATOM 849 C C . GLU A 1 103 ? 1.473 -4.246 -5.120 1.00 88.75 103 GLU A C 1
ATOM 851 O O . GLU A 1 103 ? 2.203 -4.615 -6.048 1.00 88.75 103 GLU A O 1
ATOM 856 N N . GLY A 1 104 ? 0.522 -5.042 -4.619 1.00 90.75 104 GLY A N 1
ATOM 857 C CA . GLY A 1 104 ? 0.289 -6.400 -5.103 1.00 90.75 104 GLY A CA 1
ATOM 858 C C . GLY A 1 104 ? -0.193 -6.426 -6.553 1.00 90.75 104 GLY A C 1
ATOM 859 O O . GLY A 1 104 ? 0.173 -7.331 -7.309 1.00 90.75 104 GLY A O 1
ATOM 860 N N . SER A 1 105 ? -0.976 -5.424 -6.963 1.00 91.19 105 SER A N 1
ATOM 861 C CA . SER A 1 105 ? -1.459 -5.302 -8.338 1.00 91.19 105 SER A CA 1
ATOM 862 C C . SER A 1 105 ? -0.345 -4.903 -9.306 1.00 91.19 105 SER A C 1
ATOM 864 O O . SER A 1 105 ? -0.223 -5.515 -10.371 1.00 91.19 105 SER A O 1
ATOM 866 N N . ASP A 1 106 ? 0.468 -3.902 -8.960 1.00 87.56 106 ASP A N 1
ATOM 867 C CA . ASP A 1 106 ? 1.505 -3.367 -9.854 1.00 87.56 106 ASP A CA 1
ATOM 868 C C . ASP A 1 106 ? 2.630 -4.383 -10.119 1.00 87.56 106 ASP A C 1
ATOM 870 O O . ASP A 1 106 ? 2.966 -4.690 -11.270 1.00 87.56 106 ASP A O 1
ATOM 874 N N . THR A 1 107 ? 3.140 -5.008 -9.054 1.00 94.50 107 THR A N 1
ATOM 875 C CA . THR A 1 107 ? 4.225 -6.000 -9.137 1.00 94.50 107 THR A CA 1
ATOM 876 C C . THR A 1 107 ? 3.805 -7.264 -9.887 1.00 94.50 107 THR A C 1
ATOM 878 O O . THR A 1 107 ? 4.526 -7.728 -10.775 1.00 94.50 107 THR A O 1
ATOM 881 N N . SER A 1 108 ? 2.618 -7.803 -9.590 1.00 95.75 108 SER A N 1
ATOM 882 C CA . SER A 1 108 ? 2.095 -8.999 -10.260 1.00 95.75 108 SER A CA 1
ATOM 883 C C . SER A 1 108 ? 1.843 -8.748 -11.746 1.00 95.75 108 SER A C 1
ATOM 885 O O . SER A 1 108 ? 2.200 -9.580 -12.581 1.00 95.75 108 SER A O 1
ATOM 887 N N . SER A 1 109 ? 1.276 -7.588 -12.094 1.00 95.06 109 SER A N 1
ATOM 888 C CA . SER A 1 109 ? 1.024 -7.213 -13.491 1.00 95.06 109 SER A CA 1
ATOM 889 C C . SER A 1 109 ? 2.330 -7.070 -14.273 1.00 95.06 109 SER A C 1
ATOM 891 O O . SER A 1 109 ? 2.463 -7.625 -15.367 1.00 95.06 109 SER A O 1
ATOM 893 N N . SER A 1 110 ? 3.326 -6.406 -13.681 1.00 95.94 110 SER A N 1
ATOM 894 C CA . SER A 1 110 ? 4.663 -6.248 -14.261 1.00 95.94 110 SER A CA 1
ATOM 895 C C . SER A 1 110 ? 5.379 -7.586 -14.448 1.00 95.94 110 SER A C 1
ATOM 897 O O . SER A 1 110 ? 6.004 -7.820 -15.487 1.00 95.94 110 SER A O 1
ATOM 899 N N . LEU A 1 111 ? 5.248 -8.507 -13.489 1.00 97.25 111 LEU A N 1
ATOM 900 C CA . LEU A 1 111 ? 5.797 -9.857 -13.596 1.00 97.25 111 LEU A CA 1
ATOM 901 C C . LEU A 1 111 ? 5.143 -10.639 -14.739 1.00 97.25 111 LEU A C 1
ATOM 903 O O . LEU A 1 111 ? 5.851 -11.213 -15.565 1.00 97.25 111 LEU A O 1
ATOM 907 N N . ILE A 1 112 ? 3.810 -10.642 -14.821 1.00 97.12 112 ILE A N 1
ATOM 908 C CA . ILE A 1 112 ? 3.077 -11.325 -15.897 1.00 97.12 112 ILE A CA 1
ATOM 909 C C . ILE A 1 112 ? 3.508 -10.778 -17.260 1.00 97.12 112 ILE A C 1
ATOM 911 O O . ILE A 1 112 ? 3.819 -11.555 -18.164 1.00 97.12 112 ILE A O 1
ATOM 915 N N . LEU A 1 113 ? 3.594 -9.453 -17.400 1.00 97.19 113 LEU A N 1
ATOM 916 C CA . LEU A 1 113 ? 4.051 -8.816 -18.632 1.00 97.19 113 LEU A CA 1
ATOM 917 C C . LEU A 1 113 ? 5.483 -9.235 -18.987 1.00 97.19 113 LEU A C 1
ATOM 919 O O . LEU A 1 113 ? 5.755 -9.592 -20.133 1.00 97.19 113 LEU A O 1
ATOM 923 N N . THR A 1 114 ? 6.381 -9.249 -18.003 1.00 96.75 114 THR A N 1
ATOM 924 C CA . THR A 1 114 ? 7.776 -9.675 -18.183 1.00 96.75 114 THR A CA 1
ATOM 925 C C . THR A 1 114 ? 7.863 -11.135 -18.624 1.00 96.75 114 THR A C 1
ATOM 927 O O . THR A 1 114 ? 8.636 -11.466 -19.522 1.00 96.75 114 THR A O 1
ATOM 930 N N . ILE A 1 115 ? 7.042 -12.016 -18.048 1.00 94.38 115 ILE A N 1
ATOM 931 C CA . ILE A 1 115 ? 6.969 -13.430 -18.436 1.00 94.38 115 ILE A CA 1
ATOM 932 C C . ILE A 1 115 ? 6.498 -13.563 -19.885 1.00 94.38 115 ILE A C 1
ATOM 934 O O . ILE A 1 115 ? 7.119 -14.288 -20.659 1.00 94.38 115 ILE A O 1
ATOM 938 N N . ILE A 1 116 ? 5.444 -12.844 -20.279 1.00 94.94 116 ILE A N 1
ATOM 939 C CA . ILE A 1 116 ? 4.948 -12.851 -21.663 1.00 94.94 116 ILE A CA 1
ATOM 940 C C . ILE A 1 116 ? 6.052 -12.386 -22.620 1.00 94.94 116 ILE A C 1
ATOM 942 O O . ILE A 1 116 ? 6.334 -13.056 -23.614 1.00 94.94 116 ILE A O 1
ATOM 946 N N . GLN A 1 117 ? 6.734 -11.286 -22.298 1.00 95.94 117 GLN A N 1
ATOM 947 C CA . GLN A 1 117 ? 7.861 -10.792 -23.091 1.00 95.94 117 GLN A CA 1
ATOM 948 C C . GLN A 1 117 ? 8.978 -11.837 -23.203 1.00 95.94 117 GLN A C 1
ATOM 950 O O . GLN A 1 117 ? 9.465 -12.095 -24.303 1.00 95.94 117 GLN A O 1
ATOM 955 N N . ALA A 1 118 ? 9.350 -12.491 -22.102 1.00 93.94 118 ALA A N 1
ATOM 956 C CA . ALA A 1 118 ? 10.376 -13.527 -22.102 1.00 93.94 118 ALA A CA 1
ATOM 957 C C . ALA A 1 118 ? 9.984 -14.729 -22.976 1.00 93.94 118 ALA A C 1
ATOM 959 O O . ALA A 1 118 ? 10.791 -15.177 -23.788 1.00 93.94 118 ALA A O 1
ATOM 960 N N . ILE A 1 119 ? 8.741 -15.208 -22.869 1.00 92.88 119 ILE A N 1
ATOM 961 C CA . ILE A 1 119 ? 8.232 -16.330 -23.671 1.00 92.88 119 ILE A CA 1
ATOM 962 C C . ILE A 1 119 ? 8.253 -15.985 -25.164 1.00 92.88 119 ILE A C 1
ATOM 964 O O . ILE A 1 119 ? 8.710 -16.789 -25.972 1.00 92.88 119 ILE A O 1
ATOM 968 N N . THR A 1 120 ? 7.815 -14.779 -25.539 1.00 93.31 120 THR A N 1
ATOM 969 C CA . THR A 1 120 ? 7.815 -14.352 -26.951 1.00 93.31 120 THR A CA 1
ATOM 970 C C . THR A 1 120 ? 9.219 -14.148 -27.524 1.00 93.31 120 THR A C 1
ATOM 972 O O . THR A 1 120 ? 9.426 -14.359 -28.717 1.00 93.31 120 THR A O 1
ATOM 975 N N . LYS A 1 121 ? 10.191 -13.755 -26.692 1.00 95.44 121 LYS A N 1
ATOM 976 C CA . LYS A 1 121 ? 11.570 -13.478 -27.114 1.00 95.44 121 LYS A CA 1
ATOM 977 C C . LYS A 1 121 ? 12.451 -14.728 -27.199 1.00 95.44 121 LYS A C 1
ATOM 979 O O . LYS A 1 121 ? 13.380 -14.733 -28.002 1.00 95.44 121 LYS A O 1
ATOM 984 N N . TYR A 1 122 ? 12.171 -15.752 -26.392 1.00 94.00 122 TYR A N 1
ATOM 985 C CA . TYR A 1 122 ? 12.980 -16.974 -26.277 1.00 94.00 122 TYR A CA 1
ATOM 986 C C . TYR A 1 122 ? 12.135 -18.248 -26.486 1.00 94.00 122 TYR A C 1
ATOM 988 O O . TYR A 1 122 ? 11.985 -19.063 -25.563 1.00 94.00 122 TYR A O 1
ATOM 996 N N . PRO A 1 123 ? 11.548 -18.448 -27.681 1.00 90.50 123 PRO A N 1
ATOM 997 C CA . PRO A 1 123 ? 10.672 -19.590 -27.957 1.00 90.50 123 PRO A CA 1
ATOM 998 C C . PRO A 1 123 ? 11.375 -20.950 -27.793 1.00 90.50 123 PRO A C 1
ATOM 1000 O O . PRO A 1 123 ? 10.745 -21.940 -27.421 1.00 90.50 123 PRO A O 1
ATOM 1003 N N . GLU A 1 124 ? 12.689 -21.021 -27.999 1.00 92.44 124 GLU A N 1
ATOM 1004 C CA . GLU A 1 124 ? 13.499 -22.225 -27.797 1.00 92.44 124 GLU A CA 1
ATOM 1005 C C . GLU A 1 124 ? 13.547 -22.670 -26.329 1.00 92.44 124 GLU A C 1
ATOM 1007 O O . GLU A 1 124 ? 13.549 -23.868 -26.031 1.00 92.44 124 GLU A O 1
ATOM 1012 N N . VAL A 1 125 ? 13.531 -21.714 -25.395 1.00 87.75 125 VAL A N 1
ATOM 1013 C CA . VAL A 1 125 ? 13.485 -21.997 -23.956 1.00 87.75 125 VAL A CA 1
ATOM 1014 C C . VAL A 1 125 ? 12.108 -22.534 -23.578 1.00 87.75 125 VAL A C 1
ATOM 1016 O O . VAL A 1 125 ? 12.019 -23.505 -22.822 1.00 87.75 125 VAL A O 1
ATOM 1019 N N . GLN A 1 126 ? 11.042 -21.959 -24.146 1.00 84.56 126 GLN A N 1
ATOM 1020 C CA . GLN A 1 126 ? 9.676 -22.448 -23.962 1.00 84.56 126 GLN A CA 1
ATOM 1021 C C . GLN A 1 126 ? 9.521 -23.882 -24.487 1.00 84.56 126 GLN A C 1
ATOM 1023 O O . GLN A 1 126 ? 8.995 -24.732 -23.770 1.00 84.56 126 GLN A O 1
ATOM 1028 N N . ALA A 1 127 ? 10.022 -24.178 -25.692 1.00 84.81 127 ALA A N 1
ATOM 1029 C CA . ALA A 1 127 ? 9.951 -25.511 -26.293 1.00 84.81 127 ALA A CA 1
ATOM 1030 C C . ALA A 1 127 ? 10.659 -26.571 -25.433 1.00 84.81 127 ALA A C 1
ATOM 1032 O O . ALA A 1 127 ? 10.092 -27.623 -25.142 1.00 84.81 127 ALA A O 1
ATOM 1033 N N . LYS A 1 128 ? 11.860 -26.255 -24.935 1.00 85.31 128 LYS A N 1
ATOM 1034 C CA . LYS A 1 128 ? 12.624 -27.135 -24.040 1.00 85.31 128 LYS A CA 1
ATOM 1035 C C . LYS A 1 128 ? 11.920 -27.381 -22.702 1.00 85.31 128 LYS A C 1
ATOM 1037 O O . LYS A 1 128 ? 12.031 -28.466 -22.134 1.00 85.31 128 LYS A O 1
ATOM 1042 N N . TYR A 1 129 ? 11.218 -26.382 -22.168 1.00 82.00 129 TYR A N 1
ATOM 1043 C CA . TYR A 1 129 ? 10.411 -26.553 -20.957 1.00 82.00 129 TYR A CA 1
ATOM 1044 C C . TYR A 1 129 ? 9.158 -27.386 -21.216 1.00 82.00 129 TYR A C 1
ATOM 1046 O O . TYR A 1 129 ? 8.856 -28.274 -20.423 1.00 82.00 129 TYR A O 1
ATOM 1054 N N . ALA A 1 130 ? 8.464 -27.145 -22.328 1.00 80.44 130 ALA A N 1
ATOM 1055 C CA . ALA A 1 130 ? 7.294 -27.921 -22.716 1.00 80.44 130 ALA A CA 1
ATOM 1056 C C . ALA A 1 130 ? 7.651 -29.407 -22.881 1.00 80.44 130 ALA A C 1
ATOM 1058 O O . ALA A 1 130 ? 6.970 -30.262 -22.326 1.00 80.44 130 ALA A O 1
ATOM 1059 N N . GLU A 1 131 ? 8.776 -29.718 -23.527 1.00 81.56 131 GLU A N 1
ATOM 1060 C CA . GLU A 1 131 ? 9.282 -31.090 -23.653 1.00 81.56 131 GLU A CA 1
ATOM 1061 C C . GLU A 1 131 ? 9.534 -31.756 -22.287 1.00 81.56 131 GLU A C 1
ATOM 1063 O O . GLU A 1 131 ? 9.215 -32.927 -22.094 1.00 81.56 131 GLU A O 1
ATOM 1068 N N . ARG A 1 132 ? 10.057 -31.009 -21.304 1.00 77.56 132 ARG A N 1
ATOM 1069 C CA . ARG A 1 132 ? 10.328 -31.516 -19.946 1.00 77.56 132 ARG A CA 1
ATOM 1070 C C . ARG A 1 132 ? 9.072 -31.707 -19.100 1.00 77.56 132 ARG A C 1
ATOM 1072 O O . ARG A 1 132 ? 8.990 -32.685 -18.365 1.00 77.56 132 ARG A O 1
ATOM 1079 N N . VAL A 1 133 ? 8.126 -30.771 -19.166 1.00 78.44 133 VAL A N 1
ATOM 1080 C CA . VAL A 1 133 ? 6.891 -30.792 -18.362 1.00 78.44 133 VAL A CA 1
ATOM 1081 C C . VAL A 1 133 ? 5.887 -31.795 -18.927 1.00 78.44 133 VAL A C 1
ATOM 1083 O O . VAL A 1 133 ? 5.269 -32.535 -18.169 1.00 78.44 133 VAL A O 1
ATOM 1086 N N . PHE A 1 134 ? 5.775 -31.884 -20.253 1.00 71.44 134 PHE A N 1
ATOM 1087 C CA . PHE A 1 134 ? 4.873 -32.811 -20.941 1.00 71.44 134 PHE A CA 1
ATOM 1088 C C . PHE A 1 134 ? 5.556 -34.127 -21.339 1.00 71.44 134 PHE A C 1
ATOM 1090 O O . PHE A 1 134 ? 5.062 -34.860 -22.196 1.00 71.44 134 PHE A O 1
ATOM 1097 N N . HIS A 1 135 ? 6.686 -34.460 -20.707 1.00 64.94 135 HIS A N 1
ATOM 1098 C CA . HIS A 1 135 ? 7.385 -35.711 -20.969 1.00 64.94 135 HIS A CA 1
ATOM 1099 C C . HIS A 1 135 ? 6.503 -36.908 -20.544 1.00 64.94 135 HIS A C 1
ATOM 1101 O O . HIS A 1 135 ? 5.985 -36.923 -19.422 1.00 64.94 135 HIS A O 1
ATOM 1107 N N . PRO A 1 136 ? 6.371 -37.968 -21.365 1.00 59.84 136 PRO A N 1
ATOM 1108 C CA . PRO A 1 136 ? 5.434 -39.078 -21.129 1.00 59.84 136 PRO A CA 1
ATOM 1109 C C . PRO A 1 136 ? 5.636 -39.872 -19.824 1.00 59.84 136 PRO A C 1
ATOM 1111 O O . PRO A 1 136 ? 4.766 -40.651 -19.440 1.00 59.84 136 PRO A O 1
ATOM 1114 N N . ASN A 1 137 ? 6.751 -39.676 -19.113 1.00 59.72 137 ASN A N 1
ATOM 1115 C CA . ASN A 1 137 ? 7.015 -40.320 -17.822 1.00 59.72 137 ASN A CA 1
ATOM 1116 C C . ASN A 1 137 ? 6.350 -39.608 -16.628 1.00 59.72 137 ASN A C 1
ATOM 1118 O O . ASN A 1 137 ? 6.236 -40.215 -15.567 1.00 59.72 137 ASN A O 1
ATOM 1122 N N . LEU A 1 138 ? 5.895 -38.358 -16.783 1.00 55.25 138 LEU A N 1
ATOM 1123 C CA . LEU A 1 138 ? 5.148 -37.634 -15.745 1.00 55.25 138 LEU A CA 1
ATOM 1124 C C . LEU A 1 138 ? 3.640 -37.923 -15.817 1.00 55.25 138 LEU A C 1
ATOM 1126 O O . LEU A 1 138 ? 2.994 -38.024 -14.782 1.00 55.25 138 LEU A O 1
ATOM 1130 N N . LEU A 1 139 ? 3.107 -38.185 -17.015 1.00 53.81 139 LEU A N 1
ATOM 1131 C CA . LEU A 1 139 ? 1.695 -38.537 -17.232 1.00 53.81 139 LEU A CA 1
ATOM 1132 C C . LEU A 1 139 ? 1.312 -39.936 -16.712 1.00 53.81 139 LEU A C 1
ATOM 1134 O O . LEU A 1 139 ? 0.139 -40.210 -16.498 1.00 53.81 139 LEU A O 1
ATOM 1138 N N . LYS A 1 140 ? 2.288 -40.828 -16.492 1.00 54.38 140 LYS A N 1
ATOM 1139 C CA . LYS A 1 140 ? 2.062 -42.182 -15.948 1.00 54.38 140 LYS A CA 1
ATOM 1140 C C . LYS A 1 140 ? 2.052 -42.249 -14.419 1.00 54.38 140 LYS A C 1
ATOM 1142 O O . LYS A 1 140 ? 1.856 -43.326 -13.870 1.00 54.38 140 LYS A O 1
ATOM 1147 N N . ARG A 1 141 ? 2.337 -41.140 -13.726 1.00 54.12 141 ARG A N 1
ATOM 1148 C CA . ARG A 1 141 ? 2.448 -41.114 -12.258 1.00 54.12 141 ARG A CA 1
ATOM 1149 C C . ARG A 1 141 ? 1.143 -40.709 -11.558 1.00 54.12 141 ARG A C 1
ATOM 1151 O O . ARG A 1 141 ? 1.098 -40.741 -10.335 1.00 54.12 141 ARG A O 1
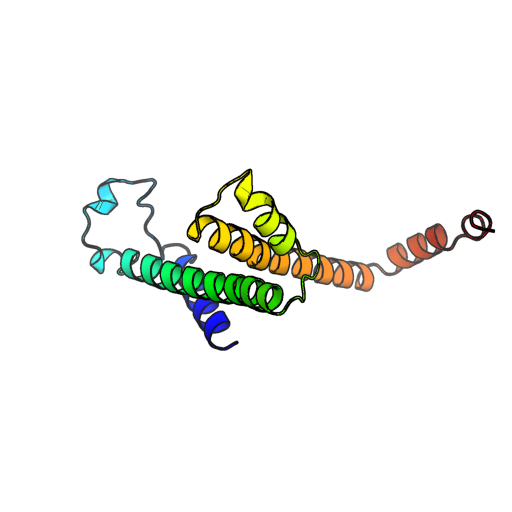ATOM 1158 N N . GLU A 1 142 ? 0.108 -40.365 -12.325 1.00 52.09 142 GLU A N 1
ATOM 1159 C CA . GLU A 1 142 ? -1.215 -39.954 -11.825 1.00 52.09 142 GLU A CA 1
ATOM 1160 C C . GLU A 1 142 ? -2.361 -40.910 -12.229 1.00 52.09 142 GLU A C 1
ATOM 1162 O O . GLU A 1 142 ? -3.530 -40.553 -12.108 1.00 52.09 142 GLU A O 1
ATOM 1167 N N . SER A 1 143 ? -2.047 -42.134 -12.677 1.00 41.38 143 SER A N 1
ATOM 1168 C CA . SER A 1 143 ? -3.018 -43.207 -12.971 1.00 41.38 143 SER A CA 1
ATOM 1169 C C . SER A 1 143 ? -2.772 -44.433 -12.107 1.00 41.38 143 SER A C 1
ATOM 1171 O O . SER A 1 143 ? -3.754 -45.007 -11.596 1.00 41.38 143 SER A O 1
#